Protein AF-A0A7W1TNA7-F1 (afdb_monomer_lite)

pLDDT: mean 80.43, std 12.78, range [46.12, 94.31]

Sequence (160 aa):
MSFLEVLQEPWCFATLLALVVLLFLAAGLVARQQRLAPQVTGFPPERYPAQALAASAPLEALAALQTRLQELHQHLPPGSDDERWMGQFLRRLRMSMDRAYDRLADSDPRQQTILLQRLAPEVAALHGVINMHLGASLGDQTDREALEAQLTALRQIING

Foldseek 3Di:
DDPVVCVVPVVVVVVVVVVVVVVVVVVVVVVVVVVVPPDDAQADCVRQVPVVLSPQPLNVLLSVVLVVLVVVLVVDDPPDPCNVLSVVLSVLSVVLSSLLRVLLVPDDPVVNVVLSVQSVVLSVLLVVLCCVQVVPDPPDDRPSVSNVVSSVSSSVSSPD

Structure (mmCIF, N/CA/C/O backbone):
data_AF-A0A7W1TNA7-F1
#
_entry.id   AF-A0A7W1TNA7-F1
#
loop_
_atom_site.group_PDB
_atom_site.id
_atom_site.type_symbol
_atom_site.label_atom_id
_atom_site.label_alt_id
_atom_site.label_comp_id
_atom_site.label_asym_id
_atom_site.label_entity_id
_atom_site.label_seq_id
_atom_site.pdbx_PDB_ins_code
_atom_site.Cartn_x
_atom_site.Cartn_y
_atom_site.Cartn_z
_atom_site.occupancy
_atom_site.B_iso_or_equiv
_atom_site.auth_seq_id
_atom_site.auth_comp_id
_atom_site.auth_asym_id
_atom_site.auth_atom_id
_atom_site.pdbx_PDB_model_num
ATOM 1 N N . MET A 1 1 ? -55.071 -16.340 13.995 1.00 48.34 1 MET A N 1
ATOM 2 C CA . MET A 1 1 ? -53.893 -16.311 14.881 1.00 48.34 1 MET A CA 1
ATOM 3 C C . MET A 1 1 ? -53.124 -15.054 14.571 1.00 48.34 1 MET A C 1
ATOM 5 O O . MET A 1 1 ? -52.643 -14.893 13.454 1.00 48.34 1 MET A O 1
ATOM 9 N N . SER A 1 2 ? -53.157 -14.117 15.505 1.00 51.22 2 SER A N 1
ATOM 10 C CA . SER A 1 2 ? -52.694 -12.747 15.300 1.00 51.22 2 SER A CA 1
ATOM 11 C C . SER A 1 2 ? -51.207 -12.681 15.640 1.00 51.22 2 SER A C 1
ATOM 13 O O . SER A 1 2 ? -50.796 -13.229 16.657 1.00 51.22 2 SER A O 1
ATOM 15 N N . PHE A 1 3 ? -50.395 -11.987 14.838 1.00 54.72 3 PHE A N 1
ATOM 16 C CA . PHE A 1 3 ? -48.938 -11.836 15.042 1.00 54.72 3 PHE A CA 1
ATOM 17 C C . PHE A 1 3 ? -48.553 -11.299 16.443 1.00 54.72 3 PHE A C 1
ATOM 19 O O . PHE A 1 3 ? -47.415 -11.435 16.879 1.00 54.72 3 PHE A O 1
ATOM 26 N N . LEU A 1 4 ? -49.519 -10.711 17.157 1.00 53.97 4 LEU A N 1
ATOM 27 C CA . LEU A 1 4 ? -49.393 -10.180 18.513 1.00 53.97 4 LEU A CA 1
ATOM 28 C C . LEU A 1 4 ? -49.437 -11.248 19.626 1.00 53.97 4 LEU A C 1
ATOM 30 O O . LEU A 1 4 ? -48.870 -11.003 20.684 1.00 53.97 4 LEU A O 1
ATOM 34 N N . GLU A 1 5 ? -50.037 -12.426 19.409 1.00 53.78 5 GLU A N 1
ATOM 35 C CA . GLU A 1 5 ? -50.093 -13.497 20.431 1.00 53.78 5 GLU A CA 1
ATOM 36 C C . GLU A 1 5 ? -48.758 -14.253 20.550 1.00 53.78 5 GLU A C 1
ATOM 38 O O . GLU A 1 5 ? -48.351 -14.639 21.640 1.00 53.78 5 GLU A O 1
ATOM 43 N N . VAL A 1 6 ? -48.017 -14.385 19.444 1.00 53.84 6 VAL A N 1
ATOM 44 C CA . VAL A 1 6 ? -46.700 -15.055 19.406 1.00 53.84 6 VAL A CA 1
ATOM 45 C C . VAL A 1 6 ? -45.624 -14.264 20.172 1.00 53.84 6 VAL A C 1
ATOM 47 O O . VAL A 1 6 ? -44.652 -14.840 20.652 1.00 53.84 6 VAL A O 1
ATOM 50 N N . LEU A 1 7 ? -45.804 -12.949 20.342 1.00 52.84 7 LEU A N 1
ATOM 51 C CA . LEU A 1 7 ? -44.867 -12.070 21.054 1.00 52.84 7 LEU A CA 1
ATOM 52 C C . LEU A 1 7 ? -45.049 -12.057 22.583 1.00 52.84 7 LEU A C 1
ATOM 54 O O . LEU A 1 7 ? -44.170 -11.555 23.279 1.00 52.84 7 LEU A O 1
ATOM 58 N N . GLN A 1 8 ? -46.151 -12.592 23.121 1.00 57.69 8 GLN A N 1
ATOM 59 C CA . GLN A 1 8 ? -46.394 -12.658 24.575 1.00 57.69 8 GLN A CA 1
ATOM 60 C C . GLN A 1 8 ? -45.833 -13.923 25.237 1.00 57.69 8 GLN A C 1
ATOM 62 O O . GLN A 1 8 ? -45.774 -14.023 26.460 1.00 57.69 8 GLN A O 1
ATOM 67 N N . GLU A 1 9 ? -45.398 -14.879 24.428 1.00 63.47 9 GLU A N 1
ATOM 68 C CA . GLU A 1 9 ? -44.870 -16.163 24.853 1.00 63.47 9 GLU A CA 1
ATOM 69 C C . GLU A 1 9 ? -43.395 -15.985 25.316 1.00 63.47 9 GLU A C 1
ATOM 71 O O . GLU A 1 9 ? -42.525 -15.649 24.505 1.00 63.47 9 GLU A O 1
ATOM 76 N N . PRO A 1 10 ? -43.061 -16.183 26.611 1.00 71.81 10 PRO A N 1
ATOM 77 C CA . PRO A 1 10 ? -41.761 -15.809 27.206 1.00 71.81 10 PRO A CA 1
ATOM 78 C C . PRO A 1 10 ? -40.553 -16.532 26.583 1.00 71.81 10 PRO A C 1
ATOM 80 O O . PRO A 1 10 ? -39.441 -16.006 26.529 1.00 71.81 10 PRO A O 1
ATOM 83 N N . TRP A 1 11 ? -40.780 -17.724 26.044 1.00 75.69 11 TRP A N 1
ATOM 84 C CA . TRP A 1 11 ? -39.823 -18.512 25.264 1.00 75.69 11 TRP A CA 1
ATOM 85 C C . TRP A 1 11 ? -39.427 -17.834 23.939 1.00 75.69 11 TRP A C 1
ATOM 87 O O . TRP A 1 11 ? -38.302 -18.028 23.488 1.00 75.69 11 TRP A O 1
ATOM 97 N N . CYS A 1 12 ? -40.278 -16.987 23.348 1.00 77.88 12 CYS A N 1
ATOM 98 C CA . CYS A 1 12 ? -39.953 -16.237 22.129 1.00 77.88 12 CYS A CA 1
ATOM 99 C C . CYS A 1 12 ? -38.960 -15.092 22.407 1.00 77.88 12 CYS A C 1
ATOM 101 O O . CYS A 1 12 ? -38.063 -14.816 21.610 1.00 77.88 12 CYS A O 1
ATOM 103 N N . PHE A 1 13 ? -39.066 -14.463 23.582 1.00 73.56 13 PHE A N 1
ATOM 104 C CA . PHE A 1 13 ? -38.066 -13.506 24.062 1.00 73.56 13 PHE A CA 1
ATOM 105 C C . PHE A 1 13 ? -36.735 -14.192 24.375 1.00 73.56 13 PHE A C 1
ATOM 107 O O . PHE A 1 13 ? -35.680 -13.674 24.012 1.00 73.56 13 PHE A O 1
ATOM 114 N N . ALA A 1 14 ? -36.774 -15.371 25.002 1.00 79.19 14 ALA A N 1
ATOM 115 C CA . ALA A 1 14 ? -35.569 -16.135 25.313 1.00 79.19 14 ALA A CA 1
ATOM 116 C C . ALA A 1 14 ? -34.800 -16.552 24.047 1.00 79.19 14 ALA A C 1
ATOM 118 O O . ALA A 1 14 ? -33.574 -16.442 24.016 1.00 79.19 14 ALA A O 1
ATOM 119 N N . THR A 1 15 ? -35.495 -16.973 22.985 1.00 83.31 15 THR A N 1
ATOM 120 C CA . THR A 1 15 ? -34.858 -17.349 21.711 1.00 83.31 15 THR A CA 1
ATOM 121 C C . THR A 1 15 ? -34.285 -16.144 20.972 1.00 83.31 15 THR A C 1
ATOM 123 O O . THR A 1 15 ? -33.154 -16.222 20.496 1.00 83.31 15 THR A O 1
ATOM 126 N N . LEU A 1 16 ? -34.994 -15.010 20.930 1.00 82.19 16 LEU A N 1
ATOM 127 C CA . LEU A 1 16 ? -34.466 -13.763 20.363 1.00 82.19 16 LEU A CA 1
ATOM 128 C C . LEU A 1 16 ? -33.219 -13.281 21.109 1.00 82.19 16 LEU A C 1
ATOM 130 O O . LEU A 1 16 ? -32.221 -12.930 20.482 1.00 82.19 16 LEU A O 1
ATOM 134 N N . LEU A 1 17 ? -33.250 -13.306 22.441 1.00 83.69 17 LEU A N 1
ATOM 135 C CA . LEU A 1 17 ? -32.130 -12.866 23.268 1.00 83.69 17 LEU A CA 1
ATOM 136 C C . LEU A 1 17 ? -30.925 -13.802 23.111 1.00 83.69 17 LEU A C 1
ATOM 138 O O . LEU A 1 17 ? -29.804 -13.328 22.934 1.00 83.69 17 LEU A O 1
ATOM 142 N N . ALA A 1 18 ? -31.154 -15.118 23.067 1.00 83.50 18 ALA A N 1
ATOM 143 C CA . ALA A 1 18 ? -30.114 -16.094 22.758 1.00 83.50 18 ALA A CA 1
ATOM 144 C C . ALA A 1 18 ? -29.498 -15.848 21.372 1.00 83.50 18 ALA A C 1
ATOM 146 O O . ALA A 1 18 ? -28.278 -15.864 21.245 1.00 83.50 18 ALA A O 1
ATOM 147 N N . LEU A 1 19 ? -30.313 -15.557 20.353 1.00 86.56 19 LEU A N 1
ATOM 148 C CA . LEU A 1 19 ? -29.847 -15.310 18.986 1.00 86.56 19 LEU A CA 1
ATOM 149 C C . LEU A 1 19 ? -29.015 -14.024 18.881 1.00 86.56 19 LEU A C 1
ATOM 151 O O . LEU A 1 19 ? -27.978 -14.016 18.218 1.00 86.56 19 LEU A O 1
ATOM 155 N N . VAL A 1 20 ? -29.414 -12.964 19.590 1.00 84.06 20 VAL A N 1
ATOM 156 C CA . VAL A 1 20 ? -28.639 -11.718 19.695 1.00 84.06 20 VAL A CA 1
ATOM 157 C C . VAL A 1 20 ? -27.298 -11.968 20.388 1.00 84.06 20 VAL A C 1
ATOM 159 O O . VAL A 1 20 ? -26.262 -11.561 19.867 1.00 84.06 20 VAL A O 1
ATOM 162 N N . VAL A 1 21 ? -27.281 -12.685 21.516 1.00 83.50 21 VAL A N 1
ATOM 163 C CA . VAL A 1 21 ? -26.033 -13.041 22.217 1.00 83.50 21 VAL A CA 1
ATOM 164 C C . VAL A 1 21 ? -25.119 -13.881 21.321 1.00 83.50 21 VAL A C 1
ATOM 166 O O . VAL A 1 21 ? -23.913 -13.640 21.272 1.00 83.50 21 VAL A O 1
ATOM 169 N N . LEU A 1 22 ? -25.683 -14.823 20.563 1.00 86.00 22 LEU A N 1
ATOM 170 C CA . LEU A 1 22 ? -24.939 -15.675 19.635 1.00 86.00 22 LEU A CA 1
ATOM 171 C C . LEU A 1 22 ? -24.348 -14.863 18.473 1.00 86.00 22 LEU A C 1
ATOM 173 O O . LEU A 1 22 ? -23.194 -15.079 18.107 1.00 86.00 22 LEU A O 1
ATOM 177 N N . LEU A 1 23 ? -25.084 -13.873 17.955 1.00 82.25 23 LEU A N 1
ATOM 178 C CA . LEU A 1 23 ? -24.586 -12.912 16.965 1.00 82.25 23 LEU A CA 1
ATOM 179 C C . LEU A 1 23 ? -23.444 -12.052 17.516 1.00 82.25 23 LEU A C 1
ATOM 181 O O . LEU A 1 23 ? -22.433 -11.885 16.835 1.00 82.25 23 LEU A O 1
ATOM 185 N N . PHE A 1 24 ? -23.557 -11.548 18.749 1.00 81.19 24 PHE A N 1
ATOM 186 C CA . PHE 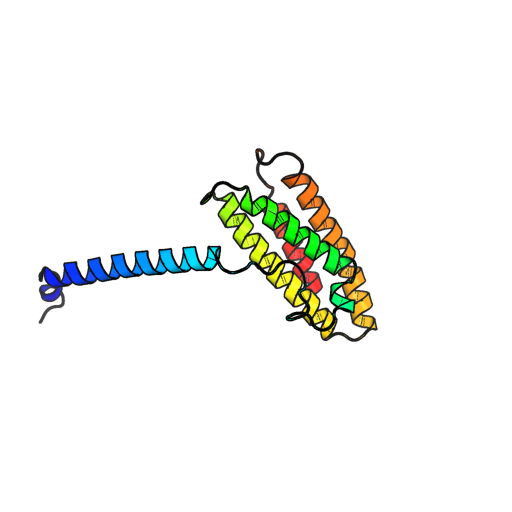A 1 24 ? -22.479 -10.787 19.391 1.00 81.19 24 PHE A CA 1
ATOM 187 C C . PHE A 1 24 ? -21.230 -11.643 19.624 1.00 81.19 24 PHE A C 1
ATOM 189 O O . PHE A 1 24 ? -20.116 -11.186 19.359 1.00 81.19 24 PHE A O 1
ATOM 196 N N . LEU A 1 25 ? -21.396 -12.896 20.059 1.00 78.44 25 LEU A N 1
ATOM 197 C CA . LEU A 1 25 ? -20.291 -13.843 20.218 1.00 78.44 25 LEU A CA 1
ATOM 198 C C . LEU A 1 25 ? -19.622 -14.155 18.878 1.00 78.44 25 LEU A C 1
ATOM 200 O O . LEU A 1 25 ? -18.397 -14.103 18.792 1.00 78.44 25 LEU A O 1
ATOM 204 N N . ALA A 1 26 ? -20.405 -14.421 17.830 1.00 73.44 26 ALA A N 1
ATOM 205 C CA . ALA A 1 26 ? -19.892 -14.676 16.489 1.00 73.44 26 ALA A CA 1
ATOM 206 C C . ALA A 1 26 ? -19.137 -13.460 15.931 1.00 73.44 26 ALA A C 1
ATOM 208 O O . ALA A 1 26 ? -18.018 -13.604 15.441 1.00 73.44 26 ALA A O 1
ATOM 209 N N . ALA A 1 27 ? -19.691 -12.252 16.075 1.00 70.06 27 ALA A N 1
ATOM 210 C CA . ALA A 1 27 ? -19.031 -11.015 15.666 1.00 70.06 27 ALA A CA 1
ATOM 211 C C . ALA A 1 27 ? -17.722 -10.779 16.440 1.00 70.06 27 ALA A C 1
ATOM 213 O O . ALA A 1 27 ? -16.710 -10.414 15.841 1.00 70.06 27 ALA A O 1
ATOM 214 N N . GLY A 1 28 ? -17.707 -11.050 17.750 1.00 67.12 28 GLY A N 1
ATOM 215 C CA . GLY A 1 28 ? -16.502 -10.976 18.578 1.00 67.12 28 GLY A CA 1
ATOM 216 C C . GLY A 1 28 ? -15.427 -11.983 18.159 1.00 67.12 28 GLY A C 1
ATOM 217 O O . GLY A 1 28 ? -14.245 -11.640 18.095 1.00 67.12 28 GLY A O 1
ATOM 218 N N . LEU A 1 29 ? -15.826 -13.209 17.813 1.00 68.19 29 LEU A N 1
ATOM 219 C CA . LEU A 1 29 ? -14.930 -14.259 17.320 1.00 68.19 29 LEU A CA 1
ATOM 220 C C . LEU A 1 29 ? -14.342 -13.913 15.949 1.00 68.19 29 LEU A C 1
ATOM 222 O O . LEU A 1 29 ? -13.139 -14.070 15.749 1.00 68.19 29 LEU A O 1
ATOM 226 N N . VAL A 1 30 ? -15.156 -13.375 15.038 1.00 65.81 30 VAL A N 1
ATOM 227 C CA . VAL A 1 30 ? -14.710 -12.906 13.717 1.00 65.81 30 VAL A CA 1
ATOM 228 C C . VAL A 1 30 ? -13.756 -11.721 13.855 1.00 65.81 30 VAL A C 1
ATOM 230 O O . VAL A 1 30 ? -12.691 -11.726 13.241 1.00 65.81 30 VAL A O 1
ATOM 233 N N . ALA A 1 31 ? -14.068 -10.743 14.709 1.00 60.84 31 ALA A N 1
ATOM 234 C CA . ALA A 1 31 ? -13.172 -9.621 14.985 1.00 60.84 31 ALA A CA 1
ATOM 235 C C . ALA A 1 31 ? -11.831 -10.096 15.571 1.00 60.84 31 ALA A C 1
ATOM 237 O O . ALA A 1 31 ? -10.770 -9.583 15.215 1.00 60.84 31 ALA A O 1
ATOM 238 N N . ARG A 1 32 ? -11.857 -11.119 16.435 1.00 59.31 32 ARG A N 1
ATOM 239 C CA . ARG A 1 32 ? -10.649 -11.713 17.019 1.00 59.31 32 ARG A CA 1
ATOM 240 C C . ARG A 1 32 ? -9.843 -12.527 16.005 1.00 59.31 32 ARG A C 1
ATOM 242 O O . ARG A 1 32 ? -8.622 -12.428 16.008 1.00 59.31 32 ARG A O 1
ATOM 249 N N . GLN A 1 33 ? -10.489 -13.285 15.121 1.00 54.62 33 GLN A N 1
ATOM 250 C CA . GLN A 1 33 ? -9.800 -14.010 14.049 1.00 54.62 33 GLN A CA 1
ATOM 251 C C . GLN A 1 33 ? -9.193 -13.068 13.010 1.00 54.62 33 GLN A C 1
ATOM 253 O O . GLN A 1 33 ? -8.074 -13.301 12.570 1.00 54.62 33 GLN A O 1
ATOM 258 N N . GLN A 1 34 ? -9.870 -11.970 12.668 1.00 56.25 34 GLN A N 1
ATOM 259 C CA . GLN A 1 34 ? -9.305 -10.947 11.785 1.00 56.25 34 GLN A CA 1
ATOM 260 C C . GLN A 1 34 ? -8.055 -10.288 12.383 1.00 56.25 34 GLN A C 1
ATOM 262 O O . GLN A 1 34 ? -7.148 -9.935 11.637 1.00 56.25 34 GLN A O 1
ATOM 267 N N . ARG A 1 35 ? -7.972 -10.173 13.717 1.00 54.28 35 ARG A N 1
ATOM 268 C CA . ARG A 1 35 ? -6.752 -9.726 14.414 1.00 54.28 35 ARG A CA 1
ATOM 269 C C . ARG A 1 35 ? -5.624 -10.762 14.402 1.00 54.28 35 ARG A C 1
ATOM 271 O O . ARG A 1 35 ? -4.471 -10.380 14.543 1.00 54.28 35 ARG A O 1
ATOM 278 N N . LEU A 1 36 ? -5.951 -12.048 14.267 1.00 51.03 36 LEU A N 1
ATOM 279 C CA . LEU A 1 36 ? -4.996 -13.165 14.295 1.00 51.03 36 LEU A CA 1
ATOM 280 C C . LEU A 1 36 ? -4.594 -13.662 12.901 1.00 51.03 36 LEU A C 1
ATOM 282 O O . LEU A 1 36 ? -3.694 -14.493 12.796 1.00 51.03 36 LEU A O 1
ATOM 286 N N . ALA A 1 37 ? -5.247 -13.188 11.837 1.00 51.06 37 ALA A N 1
ATOM 287 C CA . ALA A 1 37 ? -4.833 -13.504 10.482 1.00 51.06 37 ALA A CA 1
ATOM 288 C C . ALA A 1 37 ? -3.402 -12.977 10.267 1.00 51.06 37 ALA A C 1
ATOM 290 O O . ALA A 1 37 ? -3.156 -11.799 10.544 1.00 51.06 37 ALA A O 1
ATOM 291 N N . PRO A 1 38 ? -2.459 -13.812 9.790 1.00 54.31 38 PRO A N 1
ATOM 292 C CA . PRO A 1 38 ? -1.106 -13.361 9.506 1.00 54.31 38 PRO A CA 1
ATOM 293 C C . PRO A 1 38 ? -1.191 -12.232 8.481 1.00 54.31 38 PRO A C 1
ATOM 295 O O . PRO A 1 38 ? -1.625 -12.434 7.344 1.00 54.31 38 PRO A O 1
ATOM 298 N N . GLN A 1 39 ? -0.844 -11.017 8.906 1.00 61.81 39 GLN A N 1
ATOM 299 C CA . GLN A 1 39 ? -0.783 -9.892 7.992 1.00 61.81 39 GLN A CA 1
ATOM 300 C C . GLN A 1 39 ? 0.363 -10.164 7.024 1.00 61.81 39 GLN A C 1
ATOM 302 O O . GLN A 1 39 ? 1.522 -10.224 7.420 1.00 61.81 39 GLN A O 1
ATOM 307 N N . VAL A 1 40 ? 0.028 -10.377 5.754 1.00 66.69 40 VAL A N 1
ATOM 308 C CA . VAL A 1 40 ? 1.035 -10.550 4.712 1.00 66.69 40 VAL A CA 1
ATOM 309 C C . VAL A 1 40 ? 1.727 -9.205 4.499 1.00 66.69 40 VAL A C 1
ATOM 311 O O . VAL A 1 40 ? 1.102 -8.235 4.056 1.00 66.69 40 VAL A O 1
ATOM 314 N N . THR A 1 41 ? 3.009 -9.152 4.838 1.00 75.62 41 THR A N 1
ATOM 315 C CA . THR A 1 41 ? 3.858 -7.968 4.697 1.00 75.62 41 THR A CA 1
ATOM 316 C C . THR A 1 41 ? 4.682 -8.086 3.417 1.00 75.62 41 THR A C 1
ATOM 318 O O . THR A 1 41 ? 5.257 -9.138 3.139 1.00 75.62 41 THR A O 1
ATOM 321 N N . GLY A 1 42 ? 4.714 -7.023 2.610 1.00 85.50 42 GLY A N 1
ATOM 322 C CA . GLY A 1 42 ? 5.492 -6.986 1.368 1.00 85.50 42 GLY A CA 1
ATOM 323 C C . GLY A 1 42 ? 5.026 -7.991 0.306 1.00 85.50 42 GLY A C 1
ATOM 324 O O . GLY A 1 42 ? 3.833 -8.298 0.207 1.00 85.50 42 GLY A O 1
ATOM 325 N N . PHE A 1 43 ? 5.959 -8.492 -0.505 1.00 85.38 43 PHE A N 1
ATOM 326 C CA . PHE A 1 43 ? 5.674 -9.306 -1.694 1.00 85.38 43 PHE A CA 1
ATOM 327 C C . PHE A 1 43 ? 6.260 -10.733 -1.593 1.00 85.38 43 PHE A C 1
ATOM 329 O O . PHE A 1 43 ? 7.250 -11.040 -2.258 1.00 85.38 43 PHE A O 1
ATOM 336 N N . PRO A 1 44 ? 5.675 -11.628 -0.770 1.00 86.69 44 PRO A N 1
ATOM 337 C CA . PRO A 1 44 ? 6.176 -12.994 -0.596 1.00 86.69 44 PRO A CA 1
ATOM 338 C C . PRO A 1 44 ? 6.129 -13.837 -1.889 1.00 86.69 44 PRO A C 1
ATOM 340 O O . PRO A 1 44 ? 5.168 -13.741 -2.659 1.00 86.69 44 PRO A O 1
ATOM 343 N N . PRO A 1 45 ? 7.121 -14.708 -2.133 1.00 84.56 45 PRO A N 1
ATOM 344 C CA . PRO A 1 45 ? 7.252 -15.452 -3.388 1.00 84.56 45 PRO A CA 1
ATOM 345 C C . PRO A 1 45 ? 6.091 -16.400 -3.684 1.00 84.56 45 PRO A C 1
ATOM 347 O O . PRO A 1 45 ? 5.787 -16.635 -4.850 1.00 84.56 45 PRO A O 1
ATOM 350 N N . GLU A 1 46 ? 5.388 -16.885 -2.661 1.00 87.00 46 GLU A N 1
ATOM 351 C CA . GLU A 1 46 ? 4.227 -17.765 -2.817 1.00 87.00 46 GLU A CA 1
ATOM 352 C C . GLU A 1 46 ? 3.050 -17.063 -3.505 1.00 87.00 46 GLU A C 1
ATOM 354 O O . GLU A 1 46 ? 2.219 -17.715 -4.134 1.00 87.00 46 GLU A O 1
ATOM 359 N N . ARG A 1 47 ? 2.968 -15.733 -3.378 1.00 84.75 47 ARG A N 1
ATOM 360 C CA . ARG A 1 47 ? 1.881 -14.917 -3.936 1.00 84.75 47 ARG A CA 1
ATOM 361 C C . ARG A 1 47 ? 2.330 -14.038 -5.103 1.00 84.75 47 ARG A C 1
ATOM 363 O O . ARG A 1 47 ? 1.498 -13.673 -5.925 1.00 84.75 47 ARG A O 1
ATOM 370 N N . TYR A 1 48 ? 3.623 -13.729 -5.188 1.00 88.69 48 TYR A N 1
ATOM 371 C CA . TYR A 1 48 ? 4.207 -12.827 -6.183 1.00 88.69 48 TYR A CA 1
ATOM 372 C C . TYR A 1 48 ? 5.332 -13.550 -6.944 1.00 88.69 48 TYR A C 1
ATOM 374 O O . TYR A 1 48 ? 6.506 -13.404 -6.596 1.00 88.69 48 TYR A O 1
ATOM 382 N N . PRO A 1 49 ? 5.011 -14.355 -7.974 1.00 87.00 49 PRO A N 1
ATOM 383 C CA . PRO A 1 49 ? 5.985 -15.229 -8.636 1.00 87.00 49 PRO A CA 1
ATOM 384 C C . PRO A 1 49 ? 7.057 -14.461 -9.431 1.00 87.00 49 PRO A C 1
ATOM 386 O O . PRO A 1 49 ? 8.214 -14.877 -9.482 1.00 87.00 49 PRO A O 1
ATOM 389 N N . ALA A 1 50 ? 6.717 -13.309 -10.015 1.00 89.94 50 ALA A N 1
ATOM 390 C CA . ALA A 1 50 ? 7.665 -12.417 -10.684 1.00 89.94 50 ALA A CA 1
ATOM 391 C C . ALA A 1 50 ? 8.427 -11.551 -9.663 1.00 89.94 50 ALA A C 1
ATOM 393 O O . ALA A 1 50 ? 8.160 -10.359 -9.499 1.00 89.94 50 ALA A O 1
ATOM 394 N N . GLN A 1 51 ? 9.380 -12.162 -8.959 1.00 89.31 51 GLN A N 1
ATOM 395 C CA . GLN A 1 51 ? 10.158 -11.511 -7.897 1.00 89.31 51 GLN A CA 1
ATOM 396 C C . GLN A 1 51 ? 11.011 -10.334 -8.390 1.00 89.31 51 GLN A C 1
ATOM 398 O O . GLN A 1 51 ? 11.186 -9.362 -7.667 1.00 89.31 51 GLN A O 1
ATOM 403 N N . ALA A 1 52 ? 11.466 -10.359 -9.646 1.00 87.81 52 ALA A N 1
ATOM 404 C CA . ALA A 1 52 ? 12.180 -9.225 -10.236 1.00 87.81 52 ALA A CA 1
ATOM 405 C C . ALA A 1 52 ? 11.314 -7.951 -10.311 1.00 87.81 52 ALA A C 1
ATOM 407 O O . ALA A 1 52 ? 11.832 -6.849 -10.160 1.00 87.81 52 ALA A O 1
ATOM 408 N N . LEU A 1 53 ? 9.996 -8.094 -10.507 1.00 88.31 53 LEU A N 1
ATOM 409 C CA . LEU A 1 53 ? 9.065 -6.963 -10.465 1.00 88.31 53 LEU A CA 1
ATOM 410 C C . LEU A 1 53 ? 8.830 -6.510 -9.025 1.00 88.31 53 LEU A C 1
ATOM 412 O O . LEU A 1 53 ? 8.874 -5.313 -8.750 1.00 88.31 53 LEU A O 1
ATOM 416 N N . ALA A 1 54 ? 8.628 -7.460 -8.107 1.00 86.94 54 ALA A N 1
ATOM 417 C CA . ALA A 1 54 ? 8.454 -7.183 -6.680 1.00 86.94 54 ALA A CA 1
ATOM 418 C C . ALA A 1 54 ? 9.658 -6.442 -6.066 1.00 86.94 54 ALA A C 1
ATOM 420 O O . ALA A 1 54 ? 9.463 -5.574 -5.222 1.00 86.94 54 ALA A O 1
ATOM 421 N N . ALA A 1 55 ? 10.870 -6.739 -6.545 1.00 88.38 55 ALA A N 1
ATOM 422 C CA . ALA A 1 55 ? 12.123 -6.079 -6.174 1.00 88.38 55 ALA A CA 1
ATOM 423 C C . ALA A 1 55 ? 12.372 -4.749 -6.920 1.00 88.38 55 ALA A C 1
ATOM 425 O O . ALA A 1 55 ? 13.458 -4.176 -6.860 1.00 88.38 55 ALA A O 1
ATOM 426 N N . SER A 1 56 ? 11.395 -4.237 -7.674 1.00 91.56 56 SER A N 1
ATOM 427 C CA . SER A 1 56 ? 11.524 -2.905 -8.265 1.00 91.56 56 SER A CA 1
ATOM 428 C C . SER A 1 56 ? 11.442 -1.832 -7.177 1.00 91.56 56 SER A C 1
ATOM 430 O O . SER A 1 56 ? 10.588 -1.892 -6.294 1.00 91.56 56 SER A O 1
ATOM 432 N N . ALA A 1 57 ? 12.285 -0.801 -7.279 1.00 89.81 57 ALA A N 1
ATOM 433 C CA . ALA A 1 57 ? 12.376 0.277 -6.291 1.00 89.81 57 ALA A CA 1
ATOM 434 C C . ALA A 1 57 ? 11.022 0.855 -5.803 1.00 89.81 57 ALA A C 1
ATOM 436 O O . ALA A 1 57 ? 10.860 1.015 -4.592 1.00 89.81 57 ALA A O 1
ATOM 437 N N . PRO A 1 58 ? 10.024 1.162 -6.665 1.00 89.69 58 PRO A N 1
ATOM 438 C CA . PRO A 1 58 ? 8.740 1.674 -6.181 1.00 89.69 58 PRO A CA 1
ATOM 439 C C . PRO A 1 58 ? 7.915 0.625 -5.418 1.00 89.69 58 PRO A C 1
ATOM 441 O O . PRO A 1 58 ? 7.221 0.987 -4.469 1.00 89.69 58 PRO A O 1
ATOM 444 N N . LEU A 1 59 ? 7.987 -0.659 -5.788 1.00 90.88 59 LEU A N 1
ATOM 445 C CA . LEU A 1 59 ? 7.299 -1.719 -5.047 1.00 90.88 59 LEU A CA 1
ATOM 446 C C . LEU A 1 59 ? 8.007 -2.017 -3.722 1.00 90.88 59 LEU A C 1
ATOM 448 O O . LEU A 1 59 ? 7.343 -2.098 -2.692 1.00 90.88 59 LEU A O 1
ATOM 452 N N . GLU A 1 60 ? 9.337 -2.071 -3.698 1.00 91.00 60 GLU A N 1
ATOM 453 C CA . GLU A 1 60 ? 10.095 -2.204 -2.449 1.00 91.00 60 GLU A CA 1
ATOM 454 C C . GLU A 1 60 ? 9.794 -1.060 -1.476 1.00 91.00 60 GLU A C 1
ATOM 456 O O . GLU A 1 60 ? 9.546 -1.297 -0.293 1.00 91.00 60 GLU A O 1
ATOM 461 N N . ALA A 1 61 ? 9.730 0.178 -1.974 1.00 88.56 61 ALA A N 1
ATOM 462 C CA . ALA A 1 61 ? 9.370 1.333 -1.162 1.00 88.56 61 ALA A CA 1
ATOM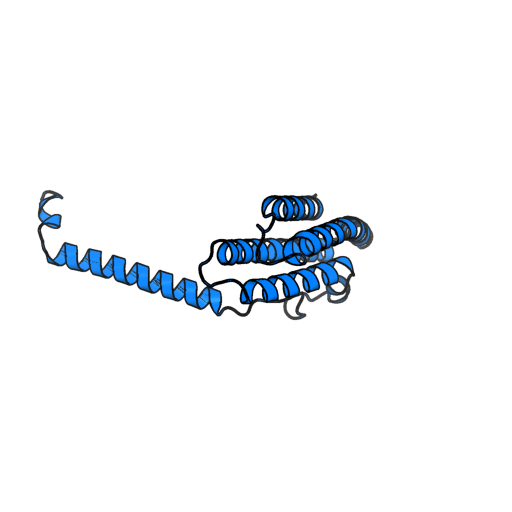 463 C C . ALA A 1 61 ? 7.937 1.229 -0.605 1.00 88.56 61 ALA A C 1
ATOM 465 O O . ALA A 1 61 ? 7.720 1.535 0.567 1.00 88.56 61 ALA A O 1
ATOM 466 N N . LEU A 1 62 ? 6.969 0.740 -1.393 1.00 90.81 62 LEU A N 1
ATOM 467 C CA . LEU A 1 62 ? 5.613 0.458 -0.903 1.00 90.81 62 LEU A CA 1
ATOM 468 C C . LEU A 1 62 ? 5.590 -0.648 0.158 1.00 90.81 62 LEU A C 1
ATOM 470 O O . LEU A 1 62 ? 4.864 -0.529 1.144 1.00 90.81 62 LEU A O 1
ATOM 474 N N . ALA A 1 63 ? 6.378 -1.708 -0.019 1.00 90.25 63 ALA A N 1
ATOM 475 C CA . ALA A 1 63 ? 6.488 -2.786 0.957 1.00 90.25 63 ALA A CA 1
ATOM 476 C C . ALA A 1 63 ? 7.089 -2.288 2.277 1.00 90.25 63 ALA A C 1
ATOM 478 O O . ALA A 1 63 ? 6.518 -2.538 3.336 1.00 90.25 63 ALA A O 1
ATOM 479 N N . ALA A 1 64 ? 8.181 -1.522 2.219 1.00 88.25 64 ALA A N 1
ATOM 480 C CA . ALA A 1 64 ? 8.795 -0.908 3.394 1.00 88.25 64 ALA A CA 1
ATOM 481 C C . ALA A 1 64 ? 7.824 0.041 4.115 1.00 88.25 64 ALA A C 1
ATOM 483 O O . ALA A 1 64 ? 7.733 0.038 5.345 1.00 88.25 64 ALA A O 1
ATOM 484 N N . LEU A 1 65 ? 7.048 0.812 3.349 1.00 88.62 65 LEU A N 1
ATOM 485 C CA . LEU A 1 65 ? 6.016 1.689 3.885 1.00 88.62 65 LEU A CA 1
ATOM 486 C C . LEU A 1 65 ? 4.910 0.909 4.604 1.00 88.62 65 LEU A C 1
ATOM 488 O O . LEU A 1 65 ? 4.516 1.284 5.708 1.00 88.62 65 LEU A O 1
ATOM 492 N N . GLN A 1 66 ? 4.431 -0.183 3.999 1.00 91.38 66 GLN A N 1
ATOM 493 C CA . GLN A 1 66 ? 3.448 -1.070 4.616 1.00 91.38 66 GLN A CA 1
ATOM 494 C C . GLN A 1 66 ? 3.971 -1.601 5.955 1.00 91.38 66 GLN A C 1
ATOM 496 O O . GLN A 1 66 ? 3.254 -1.509 6.949 1.00 91.38 66 GLN A O 1
ATOM 501 N N . THR A 1 67 ? 5.212 -2.098 5.996 1.00 89.19 67 THR A N 1
ATOM 502 C CA . THR A 1 67 ? 5.845 -2.611 7.222 1.00 89.19 67 THR A CA 1
ATOM 503 C C . THR A 1 67 ? 5.863 -1.556 8.321 1.00 89.19 67 THR A C 1
ATOM 505 O O . THR A 1 67 ? 5.381 -1.799 9.424 1.00 89.19 67 THR A O 1
ATOM 508 N N . ARG A 1 68 ? 6.333 -0.344 8.013 1.00 85.56 68 ARG A N 1
ATOM 509 C CA . ARG A 1 68 ? 6.423 0.733 9.004 1.00 85.56 68 ARG A CA 1
ATOM 510 C C . ARG A 1 68 ? 5.055 1.161 9.536 1.00 85.56 68 ARG A C 1
ATOM 512 O O . ARG A 1 68 ? 4.896 1.415 10.727 1.00 85.56 68 ARG A O 1
ATOM 519 N N . LEU A 1 69 ? 4.048 1.241 8.669 1.00 87.69 69 LEU A N 1
ATOM 520 C CA . LEU A 1 69 ? 2.680 1.551 9.087 1.00 87.69 69 LEU A CA 1
ATOM 521 C C . LEU A 1 69 ? 2.067 0.426 9.933 1.00 87.69 69 LEU A C 1
ATOM 523 O O . LEU A 1 69 ? 1.297 0.709 10.847 1.00 87.69 69 LEU A O 1
ATOM 527 N N . GLN A 1 70 ? 2.408 -0.835 9.656 1.00 89.44 70 GLN A N 1
ATOM 528 C CA . GLN A 1 70 ? 1.996 -1.975 10.479 1.00 89.44 70 GLN A CA 1
ATOM 529 C C . GLN A 1 70 ? 2.627 -1.923 11.871 1.00 89.44 70 GLN A C 1
ATOM 531 O O . GLN A 1 70 ? 1.925 -2.149 12.853 1.00 89.44 70 GLN A O 1
ATOM 536 N N . GLU A 1 71 ? 3.913 -1.590 11.972 1.00 86.00 71 GLU A N 1
ATOM 537 C CA . GLU A 1 71 ? 4.583 -1.376 13.260 1.00 86.00 71 GLU A CA 1
ATOM 538 C C . GLU A 1 71 ? 3.892 -0.259 14.050 1.00 86.00 71 GLU A C 1
ATOM 540 O O . GLU A 1 71 ? 3.525 -0.451 15.207 1.00 86.00 71 GLU A O 1
ATOM 545 N N . LEU A 1 72 ? 3.603 0.878 13.407 1.00 84.19 72 LEU A N 1
ATOM 546 C CA . LEU A 1 72 ? 2.861 1.971 14.040 1.00 84.19 72 LEU A CA 1
ATOM 547 C C . LEU A 1 72 ? 1.462 1.539 14.494 1.00 84.19 72 LEU A C 1
ATOM 549 O O . LEU A 1 72 ? 1.058 1.869 15.606 1.00 84.19 72 LEU A O 1
ATOM 553 N N . HIS A 1 73 ? 0.738 0.768 13.677 1.00 86.50 73 HIS A N 1
ATOM 554 C CA . HIS A 1 73 ? -0.588 0.248 14.027 1.00 86.50 73 HIS A CA 1
ATOM 555 C C . HIS A 1 73 ? -0.561 -0.595 15.307 1.00 86.50 73 HIS A C 1
ATOM 557 O O . HIS A 1 73 ? -1.467 -0.469 16.127 1.00 86.50 73 HIS A O 1
ATOM 563 N N . GLN A 1 74 ? 0.492 -1.389 15.523 1.00 86.00 74 GLN A N 1
ATOM 564 C CA . GLN A 1 74 ? 0.651 -2.212 16.730 1.00 86.00 74 GLN A CA 1
ATOM 565 C C . GLN A 1 74 ? 0.861 -1.390 18.009 1.00 86.00 74 GLN A C 1
ATOM 567 O O . GLN A 1 74 ? 0.573 -1.879 19.101 1.00 86.00 74 GLN A O 1
ATOM 572 N N . HIS A 1 75 ? 1.337 -0.151 17.886 1.00 84.50 75 HIS A N 1
ATOM 573 C CA . HIS A 1 75 ? 1.549 0.755 19.014 1.00 84.50 75 HIS A CA 1
ATOM 574 C C . HIS A 1 75 ? 0.332 1.635 19.336 1.00 84.50 75 HIS A C 1
ATOM 576 O O . HIS A 1 75 ? 0.338 2.325 20.357 1.00 84.50 75 HIS A O 1
ATOM 582 N N . LEU A 1 76 ? -0.718 1.617 18.506 1.00 82.19 76 LEU A N 1
ATOM 583 C CA . LEU A 1 76 ? -1.925 2.407 18.748 1.00 82.19 76 LEU A CA 1
ATOM 584 C C . LEU A 1 76 ? -2.789 1.792 19.865 1.00 82.19 76 LEU A C 1
ATOM 586 O O . LEU A 1 76 ? -2.895 0.565 19.964 1.00 82.19 76 LEU A O 1
ATOM 590 N N . PRO A 1 77 ? -3.464 2.615 20.695 1.00 79.88 77 PRO A N 1
ATOM 591 C CA . PRO A 1 77 ? -4.355 2.106 21.729 1.00 79.88 77 PRO A CA 1
ATOM 592 C C . PRO A 1 77 ? -5.472 1.244 21.117 1.00 79.88 77 PRO A C 1
ATOM 594 O O . PRO A 1 77 ? -6.144 1.690 20.177 1.00 79.88 77 PRO A O 1
ATOM 597 N N . PRO A 1 78 ? -5.714 0.027 21.636 1.00 84.00 78 PRO A N 1
ATOM 598 C CA . PRO A 1 78 ? -6.672 -0.894 21.038 1.00 84.00 78 PRO A CA 1
ATOM 599 C C . PRO A 1 78 ? -8.090 -0.316 21.081 1.00 84.00 78 PRO A C 1
ATOM 601 O O . PRO A 1 78 ? -8.563 0.108 22.134 1.00 84.00 78 PRO A O 1
ATOM 604 N N . GLY A 1 79 ? -8.790 -0.329 19.942 1.00 82.38 79 GLY A N 1
ATOM 605 C CA . GLY A 1 79 ? -10.154 0.200 19.832 1.00 82.38 79 GLY A CA 1
ATOM 606 C C . GLY A 1 79 ? -10.248 1.722 19.677 1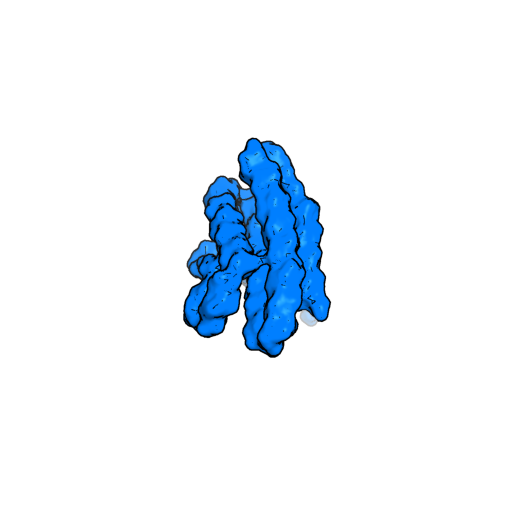.00 82.38 79 GLY A C 1
ATOM 607 O O . GLY A 1 79 ? -11.357 2.236 19.495 1.00 82.38 79 GLY A O 1
ATOM 608 N N . SER A 1 80 ? -9.117 2.437 19.689 1.00 82.56 80 SER A N 1
ATOM 609 C CA . SER A 1 80 ? -9.085 3.861 19.343 1.00 82.56 80 SER A CA 1
ATOM 610 C C . SER A 1 80 ? -9.567 4.097 17.907 1.00 82.56 80 SER A C 1
ATOM 612 O O . SER A 1 80 ? -9.564 3.196 17.059 1.00 82.56 80 SER A O 1
ATOM 614 N N . ASP A 1 81 ? -10.021 5.318 17.624 1.00 85.25 81 ASP A N 1
ATOM 615 C CA . ASP A 1 81 ? -10.391 5.704 16.260 1.00 85.25 81 ASP A CA 1
ATOM 616 C C . ASP A 1 81 ? -9.190 5.627 15.310 1.00 85.25 81 ASP A C 1
ATOM 618 O O . ASP A 1 81 ? -9.350 5.189 14.172 1.00 85.25 81 ASP A O 1
ATOM 622 N N . ASP A 1 82 ? -7.990 5.972 15.788 1.00 82.25 82 ASP A N 1
ATOM 623 C CA . ASP A 1 82 ? -6.751 5.875 15.012 1.00 82.25 82 ASP A CA 1
ATOM 624 C C . ASP A 1 82 ? -6.382 4.427 14.692 1.00 82.25 82 ASP A C 1
ATOM 626 O O . ASP A 1 82 ? -6.032 4.132 13.553 1.00 82.25 82 ASP A O 1
ATOM 630 N N . GLU A 1 83 ? -6.515 3.498 15.646 1.00 85.88 83 GLU A N 1
ATOM 631 C CA . GLU A 1 83 ? -6.258 2.068 15.416 1.00 85.88 83 GLU A CA 1
ATOM 632 C C . GLU A 1 83 ? -7.195 1.507 14.340 1.00 85.88 83 GLU A C 1
ATOM 634 O O . GLU A 1 83 ? -6.757 0.851 13.390 1.00 85.88 83 GLU A O 1
ATOM 639 N N . ARG A 1 84 ? -8.489 1.835 14.433 1.00 86.00 84 ARG A N 1
ATOM 640 C CA . ARG A 1 84 ? -9.490 1.416 13.444 1.00 86.00 84 ARG A CA 1
ATOM 641 C C . ARG A 1 84 ? -9.246 2.038 12.074 1.00 86.00 84 ARG A C 1
ATOM 643 O O . ARG A 1 84 ? -9.374 1.342 11.062 1.00 86.00 84 ARG A O 1
ATOM 650 N N . TRP A 1 85 ? -8.920 3.327 12.033 1.00 87.62 85 TRP A N 1
ATOM 651 C CA . TRP A 1 85 ? -8.628 4.040 10.796 1.00 87.62 85 TRP A CA 1
ATOM 652 C C . TRP A 1 85 ? -7.353 3.501 10.134 1.00 87.62 85 TRP A C 1
ATOM 654 O O . TRP A 1 85 ? -7.399 3.129 8.961 1.00 87.62 85 TRP A O 1
ATOM 664 N N . MET A 1 86 ? -6.262 3.333 10.886 1.00 87.19 86 MET A N 1
ATOM 665 C CA . MET A 1 86 ? -4.994 2.792 10.387 1.00 87.19 86 MET A CA 1
ATOM 666 C C . MET A 1 86 ? -5.173 1.373 9.835 1.00 87.19 86 MET A C 1
ATOM 668 O O . MET A 1 86 ? -4.697 1.063 8.743 1.00 87.19 86 MET A O 1
ATOM 672 N N . GLY A 1 87 ? -5.954 0.523 10.510 1.00 88.69 87 GLY A N 1
ATOM 673 C CA . GLY A 1 87 ? -6.291 -0.809 10.000 1.00 88.69 87 GLY A CA 1
ATOM 674 C C . GLY A 1 87 ? -7.104 -0.791 8.692 1.00 88.69 87 GLY A C 1
ATOM 675 O O . GLY A 1 87 ? -6.981 -1.691 7.856 1.00 88.69 87 GLY A O 1
ATOM 676 N N . GLN A 1 88 ? -7.951 0.219 8.461 1.00 89.38 88 GLN A N 1
ATOM 677 C CA . GLN A 1 88 ? -8.628 0.409 7.167 1.00 89.38 88 GLN A CA 1
ATOM 678 C C . GLN A 1 88 ? -7.677 0.951 6.095 1.00 89.38 88 GLN A C 1
ATOM 680 O O . GLN A 1 88 ? -7.714 0.479 4.955 1.00 89.38 88 GLN A O 1
ATOM 685 N N . PHE A 1 89 ? -6.813 1.899 6.458 1.00 88.50 89 PHE A N 1
ATOM 686 C CA . PHE A 1 89 ? -5.797 2.458 5.575 1.00 88.50 89 PHE A CA 1
ATOM 687 C C . PHE A 1 89 ? -4.838 1.370 5.073 1.00 88.50 89 PHE A C 1
ATOM 689 O O . PHE A 1 89 ? -4.713 1.179 3.865 1.00 88.50 89 PHE A O 1
ATOM 696 N N . LEU A 1 90 ? -4.269 0.563 5.975 1.00 90.19 90 LEU A N 1
ATOM 697 C CA . LEU A 1 90 ? -3.380 -0.560 5.651 1.00 90.19 90 LEU A CA 1
ATOM 698 C C . LEU A 1 90 ? -4.019 -1.575 4.695 1.00 90.19 90 LEU A C 1
ATOM 700 O O . LEU A 1 90 ? -3.372 -2.034 3.755 1.00 90.19 90 LEU A O 1
ATOM 704 N N . ARG A 1 91 ? -5.308 -1.896 4.875 1.00 90.62 91 ARG A N 1
ATOM 705 C CA . ARG A 1 91 ? -6.037 -2.781 3.948 1.00 90.62 91 ARG A CA 1
ATOM 706 C C . ARG A 1 91 ? -6.167 -2.175 2.552 1.00 90.62 91 ARG A C 1
ATOM 708 O O . ARG A 1 91 ? -6.007 -2.886 1.562 1.00 90.62 91 ARG A O 1
ATOM 715 N N . ARG A 1 92 ? -6.441 -0.872 2.447 1.00 90.62 92 ARG A N 1
ATOM 716 C CA . ARG A 1 92 ? -6.537 -0.178 1.151 1.00 90.62 92 ARG A CA 1
ATOM 717 C C . ARG A 1 92 ? -5.183 0.004 0.476 1.00 90.62 92 ARG A C 1
ATOM 719 O O . ARG A 1 92 ? -5.101 -0.156 -0.744 1.00 90.62 92 ARG A O 1
ATOM 726 N N . LEU A 1 93 ? -4.137 0.271 1.253 1.00 90.69 93 LEU A N 1
ATOM 727 C CA . LEU A 1 93 ? -2.762 0.270 0.772 1.00 90.69 93 LEU A CA 1
ATOM 728 C C . LEU A 1 93 ? -2.412 -1.104 0.202 1.00 90.69 93 LEU A C 1
ATOM 730 O O . LEU A 1 93 ? -1.970 -1.185 -0.940 1.00 90.69 93 LEU A O 1
ATOM 734 N N . ARG A 1 94 ? -2.724 -2.184 0.933 1.00 92.19 94 ARG A N 1
ATOM 735 C CA . ARG A 1 94 ? -2.467 -3.548 0.466 1.00 92.19 94 ARG A CA 1
ATOM 736 C C . ARG A 1 94 ? -3.166 -3.860 -0.854 1.00 92.19 94 ARG A C 1
ATOM 738 O O . ARG A 1 94 ? -2.520 -4.309 -1.789 1.00 92.19 94 ARG A O 1
ATOM 745 N N . MET A 1 95 ? -4.458 -3.551 -0.965 1.00 90.62 95 MET A N 1
ATOM 746 C CA . MET A 1 95 ? -5.185 -3.724 -2.229 1.00 90.62 95 MET A CA 1
ATOM 747 C C . MET A 1 95 ? -4.565 -2.926 -3.384 1.00 90.62 95 MET A C 1
ATOM 749 O O . MET A 1 95 ? -4.633 -3.354 -4.532 1.00 90.62 95 MET A O 1
ATOM 753 N N . SER A 1 96 ? -3.988 -1.756 -3.100 1.00 91.19 96 SER A N 1
ATOM 754 C CA . SER A 1 96 ? -3.327 -0.933 -4.119 1.00 91.19 96 SER A CA 1
ATOM 755 C C . SER A 1 96 ? -1.983 -1.536 -4.532 1.00 91.19 96 SER A C 1
ATOM 757 O O . SER A 1 96 ? -1.697 -1.594 -5.721 1.00 91.19 96 SER A O 1
ATOM 759 N N . MET A 1 97 ? -1.200 -2.053 -3.581 1.00 91.94 97 MET A N 1
ATOM 760 C CA . MET A 1 97 ? 0.034 -2.798 -3.861 1.00 91.94 97 MET A CA 1
ATOM 761 C C . MET A 1 97 ? -0.229 -4.036 -4.722 1.00 91.94 97 MET A C 1
ATOM 763 O O . MET A 1 97 ? 0.472 -4.241 -5.709 1.00 91.94 97 MET A O 1
ATOM 767 N N . ASP A 1 98 ? -1.256 -4.818 -4.377 1.00 93.00 98 ASP A N 1
ATOM 768 C CA . ASP A 1 98 ? -1.638 -6.026 -5.115 1.00 93.00 98 ASP A CA 1
ATOM 769 C C . ASP A 1 98 ? -1.989 -5.678 -6.568 1.00 93.00 98 ASP A C 1
ATOM 771 O O . ASP A 1 98 ? -1.410 -6.232 -7.495 1.00 93.00 98 ASP A O 1
ATOM 775 N N . ARG A 1 99 ? -2.831 -4.658 -6.784 1.00 92.50 99 ARG A N 1
ATOM 776 C CA . ARG A 1 99 ? -3.183 -4.205 -8.141 1.00 92.50 99 ARG A CA 1
ATOM 777 C C . ARG A 1 99 ? -2.009 -3.619 -8.916 1.00 92.50 99 ARG A C 1
ATOM 779 O O . ARG A 1 99 ? -1.939 -3.804 -10.126 1.00 92.50 99 ARG A O 1
ATOM 786 N N . ALA A 1 100 ? -1.124 -2.876 -8.252 1.00 91.44 100 ALA A N 1
ATOM 787 C CA . ALA A 1 100 ? 0.070 -2.333 -8.894 1.00 91.44 100 ALA A CA 1
ATOM 788 C C . ALA A 1 100 ? 0.960 -3.468 -9.409 1.00 91.44 100 ALA A C 1
ATOM 790 O O . ALA A 1 100 ? 1.437 -3.406 -10.540 1.00 91.44 100 ALA A O 1
ATOM 791 N N . TYR A 1 101 ? 1.134 -4.512 -8.596 1.00 93.44 101 TYR A N 1
ATOM 792 C CA . TYR A 1 101 ? 1.866 -5.704 -8.990 1.00 93.44 101 TYR A CA 1
ATOM 793 C C . TYR A 1 101 ? 1.184 -6.443 -10.140 1.00 93.44 101 TYR A C 1
ATOM 795 O O . TYR A 1 101 ? 1.840 -6.692 -11.145 1.00 93.44 101 TYR A O 1
ATOM 803 N N . ASP A 1 102 ? -0.111 -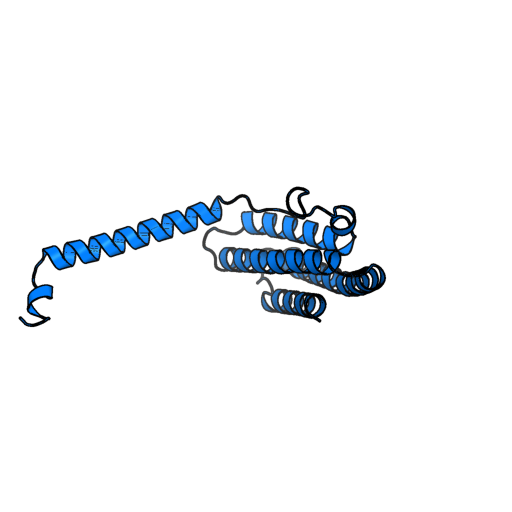6.750 -10.022 1.00 93.12 102 ASP A N 1
ATOM 804 C CA . ASP A 1 102 ? -0.854 -7.494 -11.047 1.00 93.12 102 ASP A CA 1
ATOM 805 C C . ASP A 1 102 ? -0.786 -6.763 -12.393 1.00 93.12 102 ASP A C 1
ATOM 807 O O . ASP A 1 102 ? -0.431 -7.346 -13.415 1.00 93.12 102 ASP A O 1
ATOM 811 N N . ARG A 1 103 ? -0.992 -5.439 -12.385 1.00 92.19 103 ARG A N 1
ATOM 812 C CA . ARG A 1 103 ? -0.867 -4.626 -13.597 1.00 92.19 103 ARG A CA 1
ATOM 813 C C . ARG A 1 103 ? 0.547 -4.660 -14.171 1.00 92.19 103 ARG A C 1
ATOM 815 O O . ARG A 1 103 ? 0.688 -4.733 -15.387 1.00 92.19 103 ARG A O 1
ATOM 822 N N . LEU A 1 104 ? 1.591 -4.592 -13.342 1.00 92.88 104 LEU A N 1
ATOM 823 C CA . LEU A 1 104 ? 2.976 -4.716 -13.811 1.00 92.88 104 LEU A CA 1
ATOM 824 C C . LEU A 1 104 ? 3.254 -6.103 -14.401 1.00 92.88 104 LEU A C 1
ATOM 826 O O . LEU A 1 104 ? 3.903 -6.189 -15.441 1.00 92.88 104 LEU A O 1
ATOM 830 N N . ALA A 1 105 ? 2.752 -7.164 -13.770 1.00 92.31 105 ALA A N 1
ATOM 831 C CA . ALA A 1 105 ? 2.922 -8.539 -14.223 1.00 92.31 105 ALA A CA 1
ATOM 832 C C . ALA A 1 105 ? 2.228 -8.801 -15.571 1.00 92.31 105 ALA A C 1
ATOM 834 O O . ALA A 1 105 ? 2.797 -9.492 -16.415 1.00 92.31 105 ALA A O 1
ATOM 835 N N . ASP A 1 106 ? 1.060 -8.193 -15.795 1.00 93.00 106 ASP A N 1
ATOM 836 C CA . ASP A 1 106 ? 0.277 -8.331 -17.031 1.00 93.00 106 ASP A CA 1
ATOM 837 C C . ASP A 1 106 ? 0.722 -7.375 -18.160 1.00 93.00 106 ASP A C 1
ATOM 839 O O . ASP A 1 106 ? 0.309 -7.525 -19.312 1.00 93.00 106 ASP A O 1
ATOM 843 N N . SER A 1 107 ? 1.553 -6.373 -17.854 1.00 92.06 107 SER A N 1
ATOM 844 C CA . SER A 1 107 ? 1.996 -5.359 -18.821 1.00 92.06 107 SER A CA 1
ATOM 845 C C . SER A 1 107 ? 3.183 -5.823 -19.665 1.00 92.06 107 SER A C 1
ATOM 847 O O . SER A 1 107 ? 4.060 -6.546 -19.194 1.00 92.06 107 SER A O 1
ATOM 849 N N . ASP A 1 108 ? 3.291 -5.307 -20.895 1.00 94.31 108 ASP A N 1
ATOM 850 C CA . ASP A 1 108 ? 4.510 -5.457 -21.698 1.00 94.31 108 ASP A CA 1
ATOM 851 C C . ASP A 1 108 ? 5.701 -4.666 -21.097 1.00 94.31 108 ASP A C 1
ATOM 853 O O . ASP A 1 108 ? 5.491 -3.720 -20.330 1.00 94.31 108 ASP A O 1
ATOM 857 N N . PRO A 1 109 ? 6.966 -4.981 -21.446 1.00 91.31 109 PRO A N 1
ATOM 858 C CA . PRO A 1 109 ? 8.139 -4.334 -20.841 1.00 91.31 109 PRO A CA 1
ATOM 859 C C . PRO A 1 109 ? 8.188 -2.802 -20.983 1.00 91.31 109 PRO A C 1
ATOM 861 O O . PRO A 1 109 ? 8.720 -2.095 -20.117 1.00 91.31 109 PRO A O 1
ATOM 864 N N . ARG A 1 110 ? 7.628 -2.252 -22.068 1.00 91.56 110 ARG A N 1
ATOM 865 C CA . ARG A 1 110 ? 7.585 -0.802 -22.291 1.00 91.56 110 ARG A CA 1
ATOM 866 C C . ARG A 1 110 ? 6.576 -0.157 -21.347 1.00 91.56 110 ARG A C 1
ATOM 868 O O . ARG A 1 110 ? 6.881 0.863 -20.731 1.00 91.56 110 ARG A O 1
ATOM 875 N N . GLN A 1 111 ? 5.402 -0.764 -21.212 1.00 91.25 111 GLN A N 1
ATOM 876 C CA . GLN A 1 111 ? 4.355 -0.327 -20.294 1.00 91.25 111 GLN A CA 1
ATOM 877 C C . GLN A 1 111 ? 4.778 -0.480 -18.832 1.00 91.25 111 GLN A C 1
ATOM 879 O O . GLN A 1 111 ? 4.549 0.441 -18.052 1.00 91.25 111 GLN A O 1
ATOM 884 N N . GLN A 1 112 ? 5.476 -1.565 -18.481 1.00 90.88 112 GLN A N 1
ATOM 885 C CA . GLN A 1 112 ? 6.072 -1.750 -17.155 1.00 90.88 112 GLN A CA 1
ATOM 886 C C . GLN A 1 112 ? 6.986 -0.579 -16.796 1.00 90.88 112 GLN A C 1
ATOM 888 O O . GLN A 1 112 ? 6.838 0.026 -15.738 1.00 90.88 112 GLN A O 1
ATOM 893 N N . THR A 1 113 ? 7.886 -0.201 -17.708 1.00 90.50 113 THR A N 1
ATOM 894 C CA . THR A 1 113 ? 8.808 0.923 -17.493 1.00 90.50 113 THR A CA 1
ATOM 895 C C . THR A 1 113 ? 8.054 2.234 -17.259 1.00 90.50 113 THR A C 1
ATOM 897 O O . THR A 1 113 ? 8.363 2.966 -16.320 1.00 90.50 113 THR A O 1
ATOM 900 N N . ILE A 1 114 ? 7.035 2.521 -18.077 1.00 91.50 114 ILE A N 1
ATOM 901 C CA . ILE A 1 114 ? 6.212 3.733 -17.944 1.00 91.50 114 ILE A CA 1
ATOM 902 C C . ILE A 1 114 ? 5.459 3.737 -16.609 1.00 91.50 114 ILE A C 1
ATOM 904 O O . ILE A 1 114 ? 5.421 4.758 -15.922 1.00 91.50 114 ILE A O 1
ATOM 908 N N . LEU A 1 115 ? 4.869 2.604 -16.227 1.00 90.50 115 LEU A N 1
ATOM 909 C CA . LEU A 1 115 ? 4.110 2.482 -14.989 1.00 90.50 115 LEU A CA 1
ATOM 910 C C . LEU A 1 115 ? 5.019 2.635 -13.764 1.00 90.50 115 LEU A C 1
ATOM 912 O O . LEU A 1 115 ? 4.681 3.389 -12.857 1.00 90.50 115 LEU A O 1
ATOM 916 N N . LEU A 1 116 ? 6.204 2.019 -13.762 1.00 91.50 116 LEU A N 1
ATOM 917 C CA . LEU A 1 116 ? 7.196 2.177 -12.692 1.00 91.50 116 LEU A CA 1
ATOM 918 C C . LEU A 1 116 ? 7.667 3.632 -12.552 1.00 91.50 116 LEU A C 1
ATOM 920 O O . LEU A 1 116 ? 7.760 4.138 -11.434 1.00 91.50 116 LEU A O 1
ATOM 924 N N . GLN A 1 117 ? 7.909 4.325 -13.669 1.00 91.50 117 GLN A N 1
ATOM 925 C CA . GLN A 1 117 ? 8.288 5.743 -13.664 1.00 91.50 117 GLN A CA 1
ATOM 926 C C . GLN A 1 117 ? 7.194 6.646 -13.087 1.00 91.50 117 GLN A C 1
ATOM 928 O O . GLN A 1 117 ? 7.512 7.635 -12.433 1.00 91.50 117 GLN A O 1
ATOM 933 N N . ARG A 1 118 ? 5.917 6.310 -13.306 1.00 90.62 118 ARG A N 1
ATOM 934 C CA . ARG A 1 118 ? 4.775 7.044 -12.735 1.00 90.62 118 ARG A CA 1
ATOM 935 C C . ARG A 1 118 ? 4.518 6.693 -11.273 1.00 90.62 118 ARG A C 1
ATOM 937 O O . ARG A 1 118 ? 4.137 7.566 -10.507 1.00 90.62 118 ARG A O 1
ATOM 944 N N . LEU A 1 119 ? 4.740 5.441 -10.878 1.00 89.81 119 LEU A N 1
ATOM 945 C CA . LEU A 1 119 ? 4.578 4.996 -9.492 1.00 89.81 119 LEU A CA 1
ATOM 946 C C . LEU A 1 119 ? 5.630 5.616 -8.567 1.00 89.81 119 LEU A C 1
ATOM 948 O O . LEU A 1 119 ? 5.296 6.026 -7.461 1.00 89.81 119 LEU A O 1
ATOM 952 N N . ALA A 1 120 ? 6.885 5.712 -9.011 1.00 89.19 120 ALA A N 1
ATOM 953 C CA . ALA A 1 120 ? 7.990 6.215 -8.196 1.00 89.19 120 ALA A CA 1
ATOM 954 C C . ALA A 1 120 ? 7.718 7.564 -7.484 1.00 89.19 120 ALA A C 1
ATOM 956 O O . ALA A 1 120 ? 7.877 7.607 -6.260 1.00 89.19 120 ALA A O 1
ATOM 957 N N . PRO A 1 121 ? 7.292 8.649 -8.166 1.00 89.12 121 PRO A N 1
ATOM 958 C CA . PRO A 1 121 ? 7.023 9.925 -7.503 1.00 89.12 121 PRO A CA 1
ATOM 959 C C . PRO A 1 121 ? 5.853 9.854 -6.514 1.00 89.12 121 PRO A C 1
ATOM 961 O O . PRO A 1 121 ? 5.940 10.455 -5.448 1.00 89.12 121 PRO A O 1
ATOM 964 N N . GLU A 1 122 ? 4.800 9.086 -6.801 1.00 88.81 122 GLU A N 1
ATOM 965 C CA . GLU A 1 122 ? 3.655 8.960 -5.888 1.00 88.81 122 GLU A CA 1
ATOM 966 C C . GLU A 1 122 ? 3.992 8.185 -4.622 1.00 88.81 122 GLU A C 1
ATOM 968 O O . GLU A 1 122 ? 3.534 8.535 -3.534 1.00 88.81 122 GLU A O 1
ATOM 973 N N . VAL A 1 123 ? 4.798 7.130 -4.755 1.00 88.62 123 VAL A N 1
ATOM 974 C CA . VAL A 1 123 ? 5.289 6.361 -3.610 1.00 88.62 123 VAL A CA 1
ATOM 975 C C . VAL A 1 123 ? 6.218 7.228 -2.762 1.00 88.62 123 VAL A C 1
ATOM 977 O O . VAL A 1 123 ? 6.115 7.214 -1.535 1.00 88.62 123 VAL A O 1
ATOM 980 N N . ALA A 1 124 ? 7.075 8.035 -3.394 1.00 86.81 124 ALA A N 1
ATOM 981 C CA . ALA A 1 124 ? 7.926 8.991 -2.692 1.00 86.81 124 ALA A CA 1
ATOM 982 C C . ALA A 1 124 ? 7.106 10.073 -1.966 1.00 86.81 124 ALA A C 1
ATOM 984 O O . ALA A 1 124 ? 7.381 10.365 -0.802 1.00 86.81 124 ALA A O 1
ATOM 985 N N . ALA A 1 125 ? 6.072 10.622 -2.608 1.00 85.25 125 ALA A N 1
ATOM 986 C CA . ALA A 1 125 ? 5.164 11.591 -2.001 1.00 85.25 125 ALA A CA 1
ATOM 987 C C . ALA A 1 125 ? 4.396 10.981 -0.819 1.00 85.25 125 ALA A C 1
ATOM 989 O O . ALA A 1 125 ? 4.368 11.570 0.260 1.00 85.25 125 ALA A O 1
ATOM 990 N N . LEU A 1 126 ? 3.870 9.759 -0.965 1.00 85.31 126 LEU A N 1
ATOM 991 C CA . LEU A 1 126 ? 3.213 9.028 0.121 1.00 85.31 126 LEU A CA 1
ATOM 992 C C . LEU A 1 126 ? 4.153 8.795 1.307 1.00 85.31 126 LEU A C 1
ATOM 994 O O . LEU A 1 126 ? 3.772 9.018 2.457 1.00 85.31 126 LEU A O 1
ATOM 998 N N . HIS A 1 127 ? 5.398 8.404 1.038 1.00 84.44 127 HIS A N 1
ATOM 999 C CA . HIS A 1 127 ? 6.410 8.247 2.076 1.00 84.44 127 HIS A CA 1
ATOM 1000 C C . HIS A 1 127 ? 6.744 9.585 2.760 1.00 84.44 127 HIS A C 1
ATOM 1002 O O . HIS A 1 127 ? 6.918 9.624 3.978 1.00 84.44 127 HIS A O 1
ATOM 1008 N N . GLY A 1 128 ? 6.782 10.688 2.006 1.00 84.00 128 GLY A N 1
ATOM 1009 C CA . GLY A 1 128 ? 6.969 12.042 2.530 1.00 84.00 128 GLY A CA 1
ATOM 1010 C C . GLY A 1 128 ? 5.853 12.471 3.484 1.00 84.00 128 GLY A C 1
ATOM 1011 O O . GLY A 1 128 ? 6.142 12.888 4.604 1.00 84.00 128 GLY A O 1
ATOM 1012 N N . VAL A 1 129 ? 4.591 12.295 3.080 1.00 82.56 129 VAL A N 1
ATOM 1013 C CA . VAL A 1 129 ? 3.407 12.589 3.909 1.00 82.56 129 VAL A CA 1
ATOM 1014 C C . VAL A 1 129 ? 3.442 11.759 5.196 1.00 82.56 129 VAL A C 1
ATOM 1016 O O . VAL A 1 129 ? 3.294 12.292 6.293 1.00 82.56 129 VAL A O 1
ATOM 1019 N N . ILE A 1 130 ? 3.740 10.462 5.097 1.00 79.81 130 ILE A N 1
ATOM 1020 C CA . ILE A 1 130 ? 3.844 9.579 6.267 1.00 79.81 130 ILE A CA 1
ATOM 1021 C C . ILE A 1 130 ? 4.962 10.020 7.212 1.00 79.81 130 ILE A C 1
ATOM 1023 O O . ILE A 1 130 ? 4.742 10.094 8.417 1.00 79.81 130 ILE A O 1
ATOM 1027 N N . ASN A 1 131 ? 6.143 10.363 6.699 1.00 79.94 131 ASN A N 1
ATOM 1028 C CA . ASN A 1 131 ? 7.236 10.855 7.538 1.00 79.94 131 ASN A CA 1
ATOM 1029 C C . ASN A 1 131 ? 6.898 12.181 8.225 1.00 79.94 131 ASN A C 1
ATOM 1031 O O . ASN A 1 131 ? 7.256 12.366 9.386 1.00 79.94 131 ASN A O 1
ATOM 1035 N N . MET A 1 132 ? 6.196 13.076 7.532 1.00 75.25 132 MET A N 1
ATOM 1036 C CA . MET A 1 132 ? 5.808 14.379 8.062 1.00 75.25 132 MET A CA 1
ATOM 1037 C C . MET A 1 132 ? 4.778 14.255 9.190 1.00 75.25 132 MET A C 1
ATOM 1039 O O . MET A 1 132 ? 4.952 14.866 10.241 1.00 75.25 132 MET A O 1
ATOM 1043 N N . HIS A 1 133 ? 3.744 13.431 9.002 1.00 68.69 133 HIS A N 1
ATOM 1044 C CA . HIS A 1 133 ? 2.627 13.342 9.948 1.00 68.69 133 HIS A CA 1
ATOM 1045 C C . HIS A 1 133 ? 2.808 12.275 11.033 1.00 68.69 133 HIS A C 1
ATOM 1047 O O . HIS A 1 133 ? 2.298 12.444 12.133 1.00 68.69 133 HIS A O 1
ATOM 1053 N N . LEU A 1 134 ? 3.551 11.196 10.768 1.00 66.94 134 LEU A N 1
ATOM 1054 C CA . LEU A 1 134 ? 3.787 10.127 11.751 1.00 66.94 134 LEU A CA 1
ATOM 1055 C C . LEU A 1 134 ? 5.163 10.224 12.424 1.00 66.94 134 LEU A C 1
ATOM 1057 O O . LEU A 1 134 ? 5.376 9.600 13.460 1.00 66.94 134 LEU A O 1
ATOM 1061 N N . GLY A 1 135 ? 6.100 10.999 11.866 1.00 58.22 135 GLY A N 1
ATOM 1062 C CA . GLY A 1 135 ? 7.424 11.219 12.457 1.00 58.22 135 GLY A CA 1
ATOM 1063 C C . GLY A 1 135 ? 7.469 12.310 13.531 1.00 58.22 135 GLY A C 1
ATOM 1064 O O . GLY A 1 135 ? 8.379 12.292 14.355 1.00 58.22 135 GLY A O 1
ATOM 1065 N N . ALA A 1 136 ? 6.513 13.247 13.538 1.00 54.16 136 ALA A N 1
ATOM 1066 C CA . ALA A 1 136 ? 6.579 14.444 14.381 1.00 54.16 136 ALA A CA 1
ATOM 1067 C C . ALA A 1 136 ? 6.020 14.248 15.803 1.00 54.16 136 ALA A C 1
ATOM 1069 O O . ALA A 1 136 ? 6.604 14.765 16.747 1.00 54.16 136 ALA A O 1
ATOM 1070 N N . SER A 1 137 ? 4.933 13.496 15.990 1.00 49.53 137 SER A N 1
ATOM 1071 C CA . SER A 1 137 ? 4.515 12.912 17.275 1.00 49.53 137 SER A CA 1
ATOM 1072 C C . SER A 1 137 ? 3.196 12.166 17.073 1.00 49.53 137 SER A C 1
ATOM 1074 O O . SER A 1 137 ? 2.300 12.668 16.406 1.00 49.53 137 SER A O 1
ATOM 1076 N N . LEU A 1 138 ? 3.022 11.009 17.714 1.00 52.25 138 LEU A N 1
ATOM 1077 C CA . LEU A 1 138 ? 1.730 10.306 17.831 1.00 52.25 138 LEU A CA 1
ATOM 1078 C C . LEU A 1 138 ? 0.693 11.080 18.688 1.00 52.25 138 LEU A C 1
ATOM 1080 O O . LEU A 1 138 ? -0.277 10.492 19.157 1.00 52.25 138 LEU A O 1
ATOM 1084 N N . GLY A 1 139 ? 0.930 12.369 18.961 1.00 46.12 139 GLY A N 1
ATOM 1085 C CA . GLY A 1 139 ? 0.145 13.198 19.876 1.00 46.12 139 GLY A CA 1
ATOM 1086 C C . GLY A 1 139 ? -0.626 14.331 19.204 1.00 46.12 139 GLY A C 1
ATOM 1087 O O . GLY A 1 139 ? -1.574 14.825 19.807 1.00 46.12 139 GLY A O 1
ATOM 1088 N N . ASP A 1 140 ? -0.264 14.708 17.974 1.00 51.12 140 ASP A N 1
ATOM 1089 C CA . ASP A 1 140 ? -0.989 15.707 17.187 1.00 51.12 140 ASP A CA 1
ATOM 1090 C C . ASP A 1 140 ? -1.629 15.019 15.979 1.00 51.12 140 ASP A C 1
ATOM 1092 O O . ASP A 1 140 ? -1.052 14.099 15.397 1.00 51.12 140 ASP A O 1
ATOM 1096 N N . GLN A 1 141 ? -2.871 15.387 15.676 1.00 57.47 141 GLN A N 1
ATOM 1097 C CA . GLN A 1 141 ? -3.771 14.647 14.787 1.00 57.47 141 GLN A CA 1
ATOM 1098 C C . GLN A 1 141 ? -3.067 14.183 13.504 1.00 57.47 141 GLN A C 1
ATOM 1100 O O . GLN A 1 141 ? -2.586 14.993 12.714 1.00 57.47 141 GLN A O 1
ATOM 1105 N N . THR A 1 142 ? -3.029 12.864 1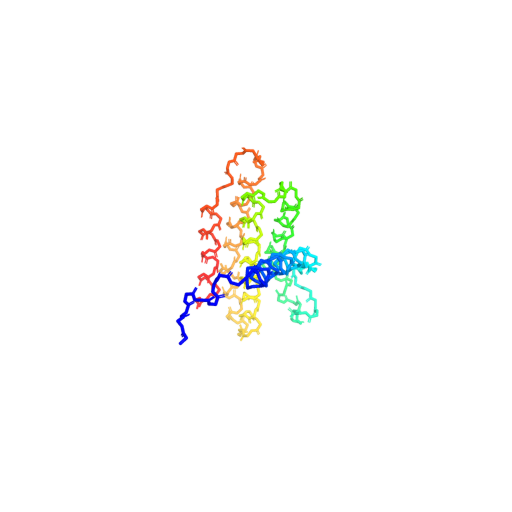3.280 1.00 65.88 142 THR A N 1
ATOM 1106 C CA . THR A 1 142 ? -2.616 12.315 11.984 1.00 65.88 142 THR A CA 1
ATOM 1107 C C . THR A 1 142 ? -3.485 12.965 10.912 1.00 65.88 142 THR A C 1
ATOM 1109 O O . THR A 1 142 ? -4.711 12.875 10.997 1.00 65.88 142 THR A O 1
ATOM 1112 N N . ASP A 1 143 ? -2.876 13.616 9.920 1.00 74.88 143 ASP A N 1
ATOM 1113 C CA . ASP A 1 143 ? -3.613 14.213 8.807 1.00 74.88 143 ASP A CA 1
ATOM 1114 C C . ASP A 1 143 ? -4.141 13.096 7.896 1.00 74.88 143 ASP A C 1
ATOM 1116 O O . ASP A 1 143 ? -3.519 12.656 6.922 1.00 74.88 143 ASP A O 1
ATOM 1120 N N . ARG A 1 144 ? -5.295 12.561 8.301 1.00 81.31 144 ARG A N 1
ATOM 1121 C CA . ARG A 1 144 ? -5.967 11.452 7.630 1.00 81.31 144 ARG A CA 1
ATOM 1122 C C . ARG A 1 144 ? -6.355 11.844 6.207 1.00 81.31 144 ARG A C 1
ATOM 1124 O O . ARG A 1 144 ? -6.329 10.988 5.330 1.00 81.31 144 ARG A O 1
ATOM 1131 N N . GLU A 1 145 ? -6.705 13.107 5.974 1.00 81.19 145 GLU A N 1
ATOM 1132 C CA . GLU A 1 145 ? -7.149 13.586 4.665 1.00 81.19 145 GLU A CA 1
ATOM 1133 C C . GLU A 1 145 ? -5.991 13.607 3.664 1.00 81.19 145 GLU A C 1
ATOM 1135 O O . GLU A 1 145 ? -6.131 13.065 2.565 1.00 81.19 145 GLU A O 1
ATOM 1140 N N . ALA A 1 146 ? -4.819 14.108 4.068 1.00 81.31 146 ALA A N 1
ATOM 1141 C CA . ALA A 1 146 ? -3.621 14.092 3.230 1.00 81.31 146 ALA A CA 1
ATOM 1142 C C . ALA A 1 146 ? -3.208 12.663 2.824 1.00 81.31 146 ALA A C 1
ATOM 1144 O O . ALA A 1 146 ? -2.895 12.399 1.658 1.00 81.31 146 ALA A O 1
ATOM 1145 N N . LEU A 1 147 ? -3.260 11.710 3.762 1.00 81.19 147 LEU A N 1
ATOM 1146 C CA . LEU A 1 147 ? -2.926 10.305 3.496 1.00 81.19 147 LEU A CA 1
ATOM 1147 C C . LEU A 1 147 ? -3.926 9.631 2.545 1.00 81.19 147 LEU A C 1
ATOM 1149 O O . LEU A 1 147 ? -3.530 8.877 1.653 1.00 81.19 147 LEU A O 1
ATOM 1153 N N . GLU A 1 148 ? -5.219 9.921 2.691 1.00 85.00 148 GLU A N 1
ATOM 1154 C CA . GLU A 1 148 ? -6.265 9.421 1.793 1.00 85.00 148 GLU A CA 1
ATOM 1155 C C . GLU A 1 148 ? -6.177 10.019 0.386 1.00 85.00 148 GLU A C 1
ATOM 1157 O O . GLU A 1 148 ? -6.348 9.298 -0.605 1.00 85.00 148 GLU A O 1
ATOM 1162 N N . ALA A 1 149 ? -5.885 11.318 0.282 1.00 84.19 149 ALA A N 1
ATOM 1163 C CA . ALA A 1 149 ? -5.680 11.993 -0.994 1.00 84.19 149 ALA A CA 1
ATOM 1164 C C . ALA A 1 149 ? -4.518 11.350 -1.762 1.00 84.19 149 ALA A C 1
ATOM 1166 O O . ALA A 1 149 ? -4.663 10.998 -2.935 1.00 84.19 149 ALA A O 1
ATOM 1167 N N . GLN A 1 150 ? -3.408 11.082 -1.072 1.00 85.31 150 GLN A N 1
ATOM 1168 C CA . GLN A 1 150 ? -2.232 10.483 -1.691 1.00 85.31 150 GLN A CA 1
ATOM 1169 C C . GLN A 1 150 ? -2.452 9.014 -2.085 1.00 85.31 150 GLN A C 1
ATOM 1171 O O . GLN A 1 150 ? -2.043 8.582 -3.165 1.00 85.31 150 GLN A O 1
ATOM 1176 N N . LEU A 1 151 ? -3.178 8.240 -1.271 1.00 86.38 151 LEU A N 1
ATOM 1177 C CA . LEU A 1 151 ? -3.589 6.884 -1.648 1.00 86.38 151 LEU A CA 1
ATOM 1178 C C . LEU A 1 151 ? -4.534 6.891 -2.864 1.00 86.38 151 LEU A C 1
ATOM 1180 O O . LEU A 1 151 ? -4.501 5.981 -3.696 1.00 86.38 151 LEU A O 1
ATOM 1184 N N . THR A 1 152 ? -5.374 7.917 -2.986 1.00 87.25 152 THR A N 1
ATOM 1185 C CA . THR A 1 152 ? -6.261 8.097 -4.139 1.00 87.25 152 THR A CA 1
ATOM 1186 C C . THR A 1 152 ? -5.471 8.413 -5.409 1.00 87.25 152 THR A C 1
ATOM 1188 O O . THR A 1 152 ? -5.735 7.785 -6.435 1.00 87.25 152 THR A O 1
ATOM 1191 N N . ALA A 1 153 ? -4.469 9.295 -5.339 1.00 83.75 153 ALA A N 1
ATOM 1192 C CA . ALA A 1 153 ? -3.567 9.595 -6.455 1.00 83.75 153 ALA A CA 1
ATOM 1193 C C . ALA A 1 153 ? -2.822 8.338 -6.940 1.00 83.75 153 ALA A C 1
ATOM 1195 O O . ALA A 1 153 ? -2.863 8.002 -8.127 1.00 83.75 153 ALA A O 1
ATOM 1196 N N . LEU A 1 154 ? -2.266 7.552 -6.009 1.00 84.44 154 LEU A N 1
ATOM 1197 C CA . LEU A 1 154 ? -1.618 6.275 -6.322 1.00 84.44 154 LEU A CA 1
ATOM 1198 C C . LEU A 1 154 ? -2.569 5.328 -7.075 1.00 84.44 154 LEU A C 1
ATOM 1200 O O . LEU A 1 154 ? -2.211 4.742 -8.097 1.00 84.44 154 LEU A O 1
ATOM 1204 N N . ARG A 1 155 ? -3.816 5.203 -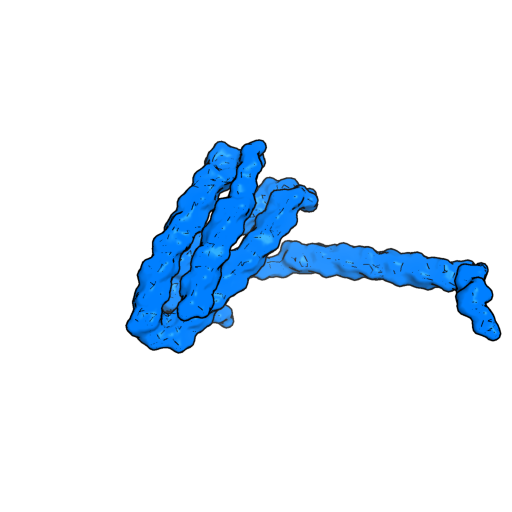6.606 1.00 86.75 155 ARG A N 1
ATOM 1205 C CA . ARG A 1 155 ? -4.833 4.367 -7.261 1.00 86.75 155 ARG A CA 1
ATOM 1206 C C . ARG A 1 155 ? -5.209 4.865 -8.652 1.00 86.75 155 ARG A C 1
ATOM 1208 O O . ARG A 1 155 ? -5.532 4.035 -9.497 1.00 86.75 155 ARG A O 1
ATOM 1215 N N . GLN A 1 156 ? -5.215 6.171 -8.901 1.00 87.25 156 GLN A N 1
ATOM 1216 C CA . GLN A 1 156 ? -5.491 6.704 -10.237 1.00 87.25 156 GLN A CA 1
ATOM 1217 C C . GLN A 1 156 ? -4.409 6.277 -11.230 1.00 87.25 156 GLN A C 1
ATOM 1219 O O . GLN A 1 156 ? -4.746 5.842 -12.324 1.00 87.25 156 GLN A O 1
ATOM 1224 N N . ILE A 1 157 ? -3.137 6.288 -10.826 1.00 85.62 157 ILE A N 1
ATOM 1225 C CA . ILE A 1 157 ? -2.026 5.823 -11.670 1.00 85.62 157 ILE A CA 1
ATOM 1226 C C . ILE A 1 157 ? -2.060 4.311 -11.888 1.00 85.62 157 ILE A C 1
ATOM 1228 O O . ILE A 1 157 ? -1.777 3.844 -12.985 1.00 85.62 157 ILE A O 1
ATOM 1232 N N . ILE A 1 158 ? -2.453 3.538 -10.874 1.00 84.94 158 ILE A N 1
ATOM 1233 C CA . ILE A 1 158 ? -2.596 2.082 -11.013 1.00 84.94 158 ILE A CA 1
ATOM 1234 C C . ILE A 1 158 ? -3.774 1.712 -11.923 1.00 84.94 158 ILE A C 1
ATOM 1236 O O . ILE A 1 158 ? -3.716 0.675 -12.573 1.00 84.94 158 ILE A O 1
ATOM 1240 N N . ASN A 1 159 ? -4.842 2.516 -11.987 1.00 83.31 159 ASN A N 1
ATOM 1241 C CA . ASN A 1 159 ? -6.046 2.202 -12.773 1.00 83.31 159 ASN A CA 1
ATOM 1242 C C . ASN A 1 159 ? -6.109 2.891 -14.148 1.00 83.31 159 ASN A C 1
ATOM 1244 O O . ASN A 1 159 ? -6.868 2.431 -14.994 1.00 83.31 159 ASN A O 1
ATOM 1248 N N . GLY A 1 160 ? -5.338 3.958 -14.382 1.00 71.44 160 GLY A N 1
ATOM 1249 C CA . GLY A 1 160 ? -5.249 4.669 -15.667 1.00 71.44 160 GLY A CA 1
ATOM 1250 C C . GLY A 1 160 ? -4.216 4.051 -16.585 1.00 71.44 160 GLY A C 1
ATOM 1251 O O . GLY A 1 160 ? -4.586 3.492 -17.632 1.00 71.44 160 GLY A O 1
#

Secondary structure (DSSP, 8-state):
--TTTTTS-HHHHHHHHHHHHHHHHHHHHHHHHHHHS----S--TTT---HHHHTSHHHHHHHHHHHHHHHHHHHSPTT-HHHHHHHHHHHHHHHHHHHHHHHHHHS-HHHHHHHHHHHHHHHHHHHHHHHHHHHS-TTS---HHHHHHHHHHHHHHHH-

Radius of gyration: 22.19 Å; chains: 1; bounding box: 66×34×50 Å